Protein AF-A0A800EUQ5-F1 (afdb_monomer)

Mean predicted aligned error: 8.2 Å

Structure (mmCIF, N/CA/C/O backbone):
data_AF-A0A800EUQ5-F1
#
_entry.id   AF-A0A800EUQ5-F1
#
loop_
_atom_site.group_PDB
_atom_site.id
_atom_site.type_symbol
_atom_site.label_atom_id
_atom_site.label_alt_id
_atom_site.label_comp_id
_atom_site.label_asym_id
_atom_site.label_entity_id
_atom_site.label_seq_id
_atom_site.pdbx_PDB_ins_code
_atom_site.Cartn_x
_atom_site.Cartn_y
_atom_site.Cartn_z
_atom_site.occupancy
_atom_site.B_iso_or_equiv
_atom_site.auth_seq_id
_atom_site.auth_comp_id
_atom_site.auth_asym_id
_atom_site.auth_atom_id
_atom_site.pdbx_PDB_model_num
ATOM 1 N N . MET A 1 1 ? 14.738 1.622 3.185 1.00 52.44 1 MET A N 1
ATOM 2 C CA . MET A 1 1 ? 14.708 3.031 2.718 1.00 52.44 1 MET A CA 1
ATOM 3 C C . MET A 1 1 ? 13.301 3.483 2.338 1.00 52.44 1 MET A C 1
ATOM 5 O O . MET A 1 1 ? 12.901 4.529 2.826 1.00 52.44 1 MET A O 1
ATOM 9 N N . ALA A 1 2 ? 12.530 2.697 1.571 1.00 60.19 2 ALA A N 1
ATOM 10 C CA . ALA A 1 2 ? 11.155 3.041 1.177 1.00 60.19 2 ALA A CA 1
ATOM 11 C C . ALA A 1 2 ? 10.237 3.460 2.347 1.00 60.19 2 ALA A C 1
ATOM 13 O O . ALA A 1 2 ? 9.510 4.437 2.226 1.00 60.19 2 ALA A O 1
ATOM 14 N N . GLU A 1 3 ? 10.325 2.804 3.510 1.00 61.12 3 GLU A N 1
ATOM 15 C CA . GLU A 1 3 ? 9.531 3.161 4.703 1.00 61.12 3 GLU A CA 1
ATOM 16 C C . GLU A 1 3 ? 9.751 4.607 5.178 1.00 61.12 3 GLU A C 1
ATOM 18 O O . GLU A 1 3 ? 8.813 5.257 5.626 1.00 61.12 3 GLU A O 1
ATOM 23 N N . LEU A 1 4 ? 10.974 5.131 5.036 1.00 69.38 4 LEU A N 1
ATOM 24 C CA . LEU A 1 4 ? 11.299 6.520 5.369 1.00 69.38 4 LEU A CA 1
ATOM 25 C C . LEU A 1 4 ? 10.949 7.471 4.218 1.00 69.38 4 LEU A C 1
ATOM 27 O O . LEU A 1 4 ? 10.493 8.583 4.466 1.00 69.38 4 LEU A O 1
ATOM 31 N N . THR A 1 5 ? 11.118 7.029 2.969 1.00 79.12 5 THR A N 1
ATOM 32 C CA . THR A 1 5 ? 10.764 7.806 1.771 1.00 79.12 5 THR A CA 1
ATOM 33 C C . THR A 1 5 ? 9.254 8.046 1.663 1.00 79.12 5 THR A C 1
ATOM 35 O O . THR A 1 5 ? 8.835 9.131 1.274 1.00 79.12 5 THR A O 1
ATOM 38 N N . PHE A 1 6 ? 8.434 7.067 2.057 1.00 84.88 6 PHE A N 1
ATOM 39 C CA . PHE A 1 6 ? 6.972 7.086 1.926 1.00 84.88 6 PHE A CA 1
ATOM 40 C C . PHE A 1 6 ? 6.243 7.095 3.270 1.00 84.88 6 PHE A C 1
ATOM 42 O O . PHE A 1 6 ? 5.080 6.706 3.339 1.00 84.88 6 PHE A O 1
ATOM 49 N N . ALA A 1 7 ? 6.886 7.559 4.343 1.00 86.25 7 ALA A N 1
ATOM 50 C CA . ALA A 1 7 ? 6.306 7.528 5.687 1.00 86.25 7 ALA A CA 1
ATOM 51 C C . ALA A 1 7 ? 4.896 8.151 5.747 1.00 86.25 7 ALA A C 1
ATOM 53 O O . ALA A 1 7 ? 3.988 7.575 6.343 1.00 86.25 7 ALA A O 1
ATOM 54 N N . GLY A 1 8 ? 4.684 9.289 5.072 1.00 91.62 8 GLY A N 1
ATOM 55 C CA . GLY A 1 8 ? 3.372 9.944 5.010 1.00 91.62 8 GLY A CA 1
ATOM 56 C C . GLY A 1 8 ? 2.318 9.133 4.250 1.00 91.62 8 GLY A C 1
ATOM 57 O O . GLY A 1 8 ? 1.174 9.045 4.687 1.00 91.62 8 GLY A O 1
ATOM 58 N N . PHE A 1 9 ? 2.708 8.491 3.150 1.00 93.25 9 PHE A N 1
ATOM 59 C CA . PHE A 1 9 ? 1.812 7.627 2.385 1.00 93.25 9 PHE A CA 1
ATOM 60 C C . PHE A 1 9 ? 1.455 6.356 3.166 1.00 93.25 9 PHE A C 1
ATOM 62 O O . PHE A 1 9 ? 0.287 5.995 3.258 1.00 93.25 9 PHE A O 1
ATOM 69 N N . LEU A 1 10 ? 2.425 5.718 3.822 1.00 92.38 10 LEU A N 1
ATOM 70 C CA . LEU A 1 10 ? 2.169 4.544 4.661 1.00 92.38 10 LEU A CA 1
ATOM 71 C C . LEU A 1 10 ? 1.287 4.878 5.872 1.00 92.38 10 LEU A C 1
ATOM 73 O O . LEU A 1 10 ? 0.451 4.062 6.255 1.00 92.38 10 LEU A O 1
ATOM 77 N N . ALA A 1 11 ? 1.429 6.077 6.445 1.00 91.88 11 ALA A N 1
ATOM 78 C CA . ALA A 1 11 ? 0.525 6.567 7.483 1.00 91.88 11 ALA A CA 1
ATOM 79 C C . ALA A 1 11 ? -0.903 6.778 6.950 1.00 91.88 11 ALA A 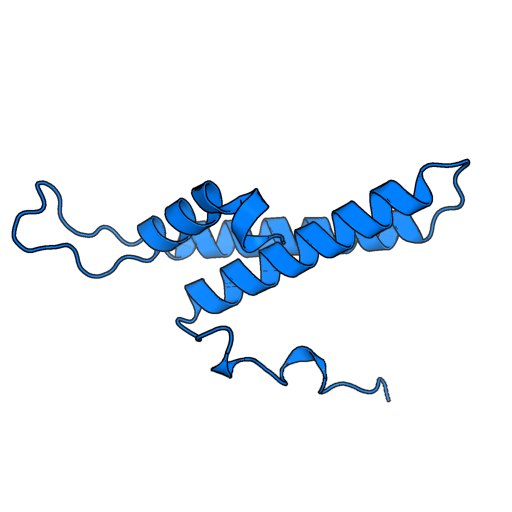C 1
ATOM 81 O O . ALA A 1 11 ? -1.869 6.470 7.647 1.00 91.88 11 ALA A O 1
ATOM 82 N N . PHE A 1 12 ? -1.050 7.251 5.708 1.00 93.25 12 PHE A N 1
ATOM 83 C CA . PHE A 1 12 ? -2.350 7.356 5.044 1.00 93.25 12 PHE A CA 1
ATOM 84 C C . PHE A 1 12 ? -3.001 5.981 4.839 1.00 93.25 12 PHE A C 1
ATOM 86 O O . PHE A 1 12 ? -4.145 5.796 5.253 1.00 93.25 12 PHE A O 1
ATOM 93 N N . ILE A 1 13 ? -2.262 4.996 4.314 1.00 95.06 13 ILE A N 1
ATOM 94 C CA . ILE A 1 13 ? -2.738 3.606 4.186 1.00 95.06 13 ILE A CA 1
ATOM 95 C C . ILE A 1 13 ? -3.162 3.045 5.547 1.00 95.06 13 ILE A C 1
ATOM 97 O O . ILE A 1 13 ? -4.248 2.488 5.678 1.00 95.06 13 ILE A O 1
ATOM 101 N N . GLN A 1 14 ? -2.356 3.252 6.590 1.00 91.75 14 GLN A N 1
ATOM 102 C CA . GLN A 1 14 ? -2.708 2.822 7.944 1.00 91.75 14 GLN A CA 1
ATOM 103 C C . GLN A 1 14 ? -3.995 3.490 8.455 1.00 91.75 14 GLN A C 1
ATOM 105 O O . GLN A 1 14 ? -4.793 2.839 9.123 1.00 91.75 14 GLN A O 1
ATOM 110 N N . GLY A 1 15 ? -4.221 4.764 8.128 1.00 92.50 15 GLY A N 1
ATOM 111 C CA . GLY A 1 15 ? -5.458 5.473 8.454 1.00 92.50 15 GLY A CA 1
ATOM 112 C C . GLY A 1 15 ? -6.688 4.893 7.751 1.00 92.50 15 GLY A C 1
ATOM 113 O O . GLY A 1 15 ? -7.743 4.784 8.373 1.00 92.50 15 GLY A O 1
ATOM 114 N N . LEU A 1 16 ? -6.548 4.469 6.491 1.00 94.56 16 LEU A N 1
ATOM 115 C CA . LEU A 1 16 ? -7.618 3.799 5.741 1.00 94.56 16 LEU A CA 1
ATOM 116 C C . LEU A 1 16 ? -7.949 2.408 6.292 1.00 94.56 16 LEU A C 1
ATOM 118 O O . LEU A 1 16 ? -9.071 1.946 6.133 1.00 94.56 16 LEU A O 1
ATOM 122 N N . LEU A 1 17 ? -7.012 1.747 6.965 1.00 94.25 17 LEU A N 1
ATOM 123 C CA . LEU A 1 17 ? -7.215 0.419 7.557 1.00 94.25 17 LEU A CA 1
ATOM 124 C C . LEU A 1 17 ? -7.573 0.477 9.047 1.00 94.25 17 LEU A C 1
ATOM 126 O O . LEU A 1 17 ? -7.719 -0.553 9.703 1.00 94.25 17 LEU A O 1
ATOM 130 N N . LEU A 1 18 ? -7.690 1.677 9.616 1.00 91.56 18 LEU A N 1
ATOM 131 C CA . LEU A 1 18 ? -7.862 1.842 11.049 1.00 91.56 18 LEU A CA 1
ATOM 132 C C . LEU A 1 18 ? -9.278 1.433 11.478 1.00 91.56 18 LEU A C 1
ATOM 134 O O . LEU A 1 18 ? -10.245 2.143 11.217 1.00 91.56 18 LEU A O 1
ATOM 138 N N . GLU A 1 19 ? -9.391 0.317 12.198 1.00 87.00 19 GLU A N 1
ATOM 139 C CA . GLU A 1 19 ? -10.670 -0.163 12.747 1.00 87.00 19 GLU A CA 1
ATOM 140 C C . GLU A 1 19 ? -11.044 0.484 14.088 1.00 87.00 19 GLU A C 1
ATOM 142 O O . GLU A 1 19 ? -12.214 0.521 14.470 1.00 87.00 19 GLU A O 1
ATOM 147 N N . LYS A 1 20 ? -10.053 0.975 14.841 1.00 85.38 20 LYS A N 1
ATOM 148 C CA . LYS A 1 20 ? -10.237 1.520 16.193 1.00 85.38 20 LYS A CA 1
ATOM 149 C C . LYS A 1 20 ? -9.532 2.858 16.335 1.00 85.38 20 LYS A C 1
ATOM 151 O O . LYS A 1 20 ? -8.351 2.983 16.035 1.00 85.38 20 LYS A O 1
ATOM 156 N N . VAL A 1 21 ? -10.255 3.838 16.862 1.00 86.25 21 VAL A N 1
ATOM 157 C CA . VAL A 1 21 ? -9.722 5.153 17.234 1.00 86.25 21 VAL A CA 1
ATOM 158 C C . VAL A 1 21 ? -9.612 5.267 18.752 1.00 86.25 21 VAL A C 1
ATOM 160 O O . VAL A 1 21 ? -10.249 4.514 19.490 1.00 86.25 21 VAL A O 1
ATOM 163 N N . MET A 1 22 ? -8.792 6.205 19.228 1.00 85.19 22 MET A N 1
ATOM 164 C CA . MET A 1 22 ? -8.710 6.508 20.659 1.00 85.19 22 MET A CA 1
ATOM 165 C C . MET A 1 22 ? -10.072 6.983 21.204 1.00 85.19 22 MET A C 1
ATOM 167 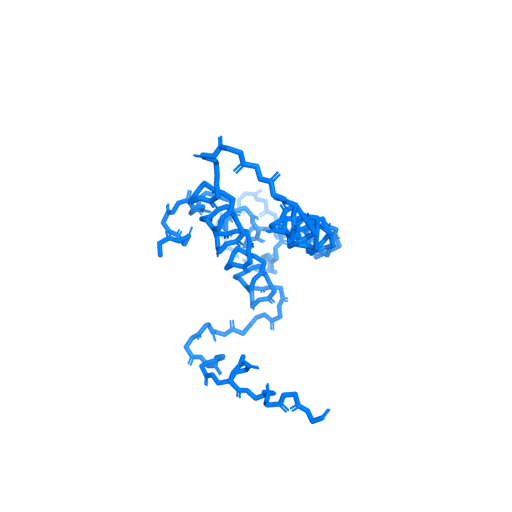O O . MET A 1 22 ? -10.845 7.574 20.448 1.00 85.19 22 MET A O 1
ATOM 171 N N . PRO A 1 23 ? -10.359 6.781 22.505 1.00 80.62 23 PRO A N 1
ATOM 172 C CA . PRO A 1 23 ? -11.635 7.175 23.114 1.00 80.62 23 PRO A CA 1
ATOM 173 C C . PRO A 1 23 ? -11.959 8.666 22.960 1.00 80.62 23 PRO A C 1
ATOM 175 O O . PRO A 1 23 ? -13.121 9.030 22.819 1.00 80.62 23 PRO A O 1
ATOM 178 N N . ASP A 1 24 ? -10.924 9.508 22.932 1.00 87.56 24 ASP A N 1
ATOM 179 C CA . ASP A 1 24 ? -11.043 10.965 22.823 1.00 87.56 24 ASP A CA 1
ATOM 180 C C . ASP A 1 24 ? -11.084 11.456 21.361 1.00 87.56 24 ASP A C 1
ATOM 182 O O . ASP A 1 24 ? -10.993 12.655 21.092 1.00 87.56 24 ASP A O 1
ATOM 186 N N . SER A 1 25 ? -11.178 10.538 20.391 1.00 84.50 25 SER A N 1
ATOM 187 C CA . SER A 1 25 ? -11.236 10.892 18.974 1.00 84.50 25 SER A CA 1
ATOM 188 C C . SER A 1 25 ? -12.539 11.615 18.643 1.00 84.50 25 SER A C 1
ATOM 190 O O . SER A 1 25 ? -13.633 11.131 18.924 1.00 84.50 25 SER A O 1
ATOM 192 N N . LEU A 1 26 ? -12.423 12.760 17.968 1.00 86.06 26 LEU A N 1
ATOM 193 C CA . LEU A 1 26 ? -13.565 13.573 17.534 1.00 86.06 26 LEU A CA 1
ATOM 194 C C . LEU A 1 26 ? -14.370 12.931 16.393 1.00 86.06 26 LEU A C 1
ATOM 196 O O . LEU A 1 26 ? -15.484 13.368 16.110 1.00 86.06 26 LEU A O 1
ATOM 200 N N . ALA A 1 27 ? -13.811 11.917 15.730 1.00 82.44 27 ALA A N 1
ATOM 201 C CA . ALA A 1 27 ? -14.460 11.169 14.662 1.00 82.44 27 ALA A CA 1
ATOM 202 C C . ALA A 1 27 ? -14.259 9.656 14.855 1.00 82.44 27 ALA A C 1
ATOM 204 O O . ALA A 1 27 ? -13.191 9.238 15.324 1.00 82.44 27 ALA A O 1
ATOM 205 N N . PRO A 1 28 ? -15.263 8.833 14.498 1.00 83.56 28 PRO A N 1
ATOM 206 C CA . PRO A 1 28 ? -15.139 7.386 14.550 1.00 83.56 28 PRO A CA 1
ATOM 207 C C . PRO A 1 28 ? -14.123 6.880 13.522 1.00 83.56 28 PRO A C 1
ATOM 209 O O . PRO A 1 28 ? -13.842 7.535 12.517 1.00 83.56 28 PRO A O 1
ATOM 212 N N . ALA A 1 29 ? -13.619 5.673 13.768 1.00 88.75 29 ALA A N 1
ATOM 213 C CA . ALA A 1 29 ? -12.904 4.906 12.762 1.00 88.75 29 ALA A CA 1
ATOM 214 C C . ALA A 1 29 ? -13.805 4.700 11.536 1.00 88.75 29 ALA A C 1
ATOM 216 O O . ALA A 1 29 ? -14.994 4.404 11.674 1.00 88.75 29 ALA A O 1
ATOM 217 N N . ASN A 1 30 ? -13.245 4.868 10.344 1.00 89.62 30 ASN A N 1
ATOM 218 C CA . ASN A 1 30 ? -13.978 4.726 9.094 1.00 89.62 30 ASN A CA 1
ATOM 219 C C . ASN A 1 30 ? -13.108 3.970 8.085 1.00 89.62 30 ASN A 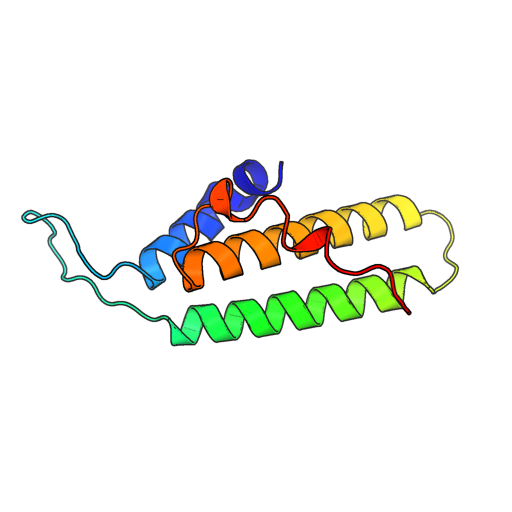C 1
ATOM 221 O O . ASN A 1 30 ? -12.607 4.591 7.144 1.00 89.62 30 ASN A O 1
ATOM 225 N N . PRO A 1 31 ? -12.877 2.665 8.315 1.00 93.25 31 PRO A N 1
ATOM 226 C CA . PRO A 1 31 ? -12.005 1.881 7.463 1.00 93.25 31 PRO A CA 1
ATOM 227 C C . PRO A 1 31 ? -12.544 1.839 6.027 1.00 93.25 31 PRO A C 1
ATOM 229 O O . PRO A 1 31 ? -13.757 1.852 5.788 1.00 93.25 31 PRO A O 1
ATOM 232 N N . ARG A 1 32 ? -11.611 1.850 5.082 1.00 95.81 32 ARG A N 1
ATOM 233 C CA . ARG A 1 32 ? -11.803 1.836 3.631 1.00 95.81 32 ARG A CA 1
ATOM 234 C C . ARG A 1 32 ? -10.786 0.882 2.989 1.00 95.81 32 ARG A C 1
ATOM 236 O O . ARG A 1 32 ? -9.927 1.344 2.231 1.00 95.81 32 ARG A O 1
ATOM 243 N N . PRO A 1 33 ? -10.807 -0.419 3.337 1.00 95.31 33 PRO A N 1
ATOM 244 C CA . PRO A 1 33 ? -9.894 -1.398 2.751 1.00 95.31 33 PRO A CA 1
ATOM 245 C C . PRO A 1 33 ? -10.001 -1.455 1.223 1.00 95.31 33 PRO A C 1
ATOM 247 O O . PRO A 1 33 ? -8.982 -1.620 0.566 1.00 95.31 33 PRO A O 1
ATOM 250 N N . GLU A 1 34 ? -11.181 -1.196 0.656 1.00 97.06 34 GLU A N 1
ATOM 251 C CA . GLU A 1 34 ? -11.416 -1.168 -0.789 1.00 97.06 34 GLU A CA 1
ATOM 252 C C . GLU A 1 34 ? -10.530 -0.146 -1.521 1.00 97.06 34 GLU A C 1
AT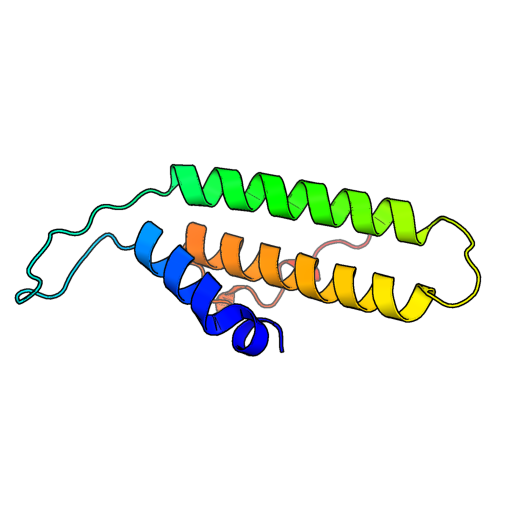OM 254 O O . GLU A 1 34 ? -10.033 -0.414 -2.608 1.00 97.06 34 GLU A O 1
ATOM 259 N N . ILE A 1 35 ? -10.241 1.001 -0.896 1.00 96.75 35 ILE A N 1
ATOM 260 C CA . ILE A 1 35 ? -9.337 2.009 -1.474 1.00 96.75 35 ILE A CA 1
ATOM 261 C C . ILE A 1 35 ? -7.891 1.504 -1.440 1.00 96.75 35 ILE A C 1
ATOM 263 O O . ILE A 1 35 ? -7.091 1.815 -2.319 1.00 96.75 35 ILE A O 1
ATOM 267 N N . VAL A 1 36 ? -7.529 0.740 -0.410 1.00 96.94 36 VAL A N 1
ATOM 268 C CA . VAL A 1 36 ? -6.187 0.162 -0.293 1.00 96.94 36 VAL A CA 1
ATOM 269 C C . VAL A 1 36 ? -5.995 -0.967 -1.306 1.00 96.94 36 VAL A C 1
ATOM 271 O O . VAL A 1 36 ? -4.909 -1.074 -1.864 1.00 96.94 36 VAL A O 1
ATOM 274 N N . GLU A 1 37 ? -7.034 -1.751 -1.593 1.00 97.31 37 GLU A N 1
ATOM 275 C CA . GLU A 1 37 ? -7.035 -2.748 -2.673 1.00 97.31 37 GLU A CA 1
ATOM 276 C C . GLU A 1 37 ? -6.803 -2.087 -4.043 1.00 97.31 37 GLU A C 1
ATOM 278 O O . GLU A 1 37 ? -5.897 -2.498 -4.763 1.00 97.31 37 GLU A O 1
ATOM 283 N N . GLU A 1 38 ? -7.495 -0.984 -4.357 1.00 98.12 38 GLU A N 1
ATOM 284 C CA . GLU A 1 38 ? -7.246 -0.220 -5.595 1.00 98.12 38 GLU A CA 1
ATOM 285 C C . GLU A 1 38 ? -5.801 0.311 -5.684 1.00 98.12 38 GLU A C 1
ATOM 287 O O . GLU A 1 38 ? -5.188 0.336 -6.753 1.00 98.12 38 GLU A O 1
ATOM 292 N N . VAL A 1 39 ? -5.226 0.729 -4.552 1.00 97.12 39 VAL A N 1
ATOM 293 C CA . VAL A 1 39 ? -3.821 1.155 -4.481 1.00 97.12 39 VAL A CA 1
ATOM 294 C C . VAL A 1 39 ? -2.867 -0.014 -4.737 1.00 97.12 39 VAL A C 1
ATOM 296 O O . VAL A 1 39 ? -1.840 0.180 -5.389 1.00 97.12 39 VAL A O 1
ATOM 299 N N . VAL A 1 40 ? -3.175 -1.207 -4.223 1.00 97.75 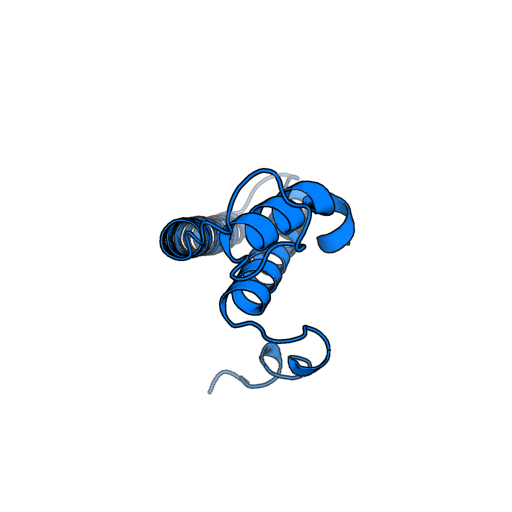40 VAL A N 1
ATOM 300 C CA . VAL A 1 40 ? -2.389 -2.424 -4.473 1.00 97.75 40 VAL A CA 1
ATOM 301 C C . VAL A 1 40 ? -2.395 -2.758 -5.960 1.00 97.75 40 VAL A C 1
ATOM 303 O O . VAL A 1 40 ? -1.316 -2.955 -6.519 1.00 97.75 40 VAL A O 1
ATOM 306 N N . ASP A 1 41 ? -3.565 -2.746 -6.603 1.00 97.94 41 ASP A N 1
ATOM 307 C CA . ASP A 1 41 ? -3.695 -3.005 -8.041 1.00 97.94 41 ASP A CA 1
ATOM 308 C C . ASP A 1 41 ? -2.862 -2.008 -8.856 1.00 97.94 41 ASP A C 1
ATOM 310 O O . ASP A 1 41 ? -2.032 -2.405 -9.674 1.00 97.94 41 ASP A O 1
ATOM 314 N N . PHE A 1 42 ? -2.984 -0.712 -8.555 1.00 97.62 42 PHE A N 1
ATOM 315 C CA . PHE A 1 42 ? -2.191 0.332 -9.208 1.00 97.62 42 PHE A CA 1
ATOM 316 C C . PHE A 1 42 ? -0.675 0.124 -9.043 1.00 97.62 42 PHE A C 1
ATOM 318 O O . PHE A 1 42 ? 0.092 0.265 -10.000 1.00 97.62 42 PHE A O 1
ATOM 325 N N . LEU A 1 43 ? -0.216 -0.189 -7.828 1.00 96.44 43 LEU A N 1
ATOM 326 C CA . LEU A 1 43 ? 1.206 -0.418 -7.565 1.00 96.44 43 LEU A CA 1
ATOM 327 C C . LEU A 1 43 ? 1.712 -1.677 -8.282 1.00 96.44 43 LEU A C 1
ATOM 329 O O . LEU A 1 43 ? 2.822 -1.654 -8.814 1.00 96.44 43 LEU A O 1
ATOM 333 N N . ALA A 1 44 ? 0.909 -2.741 -8.339 1.00 96.50 44 ALA A N 1
ATOM 334 C CA . ALA A 1 44 ? 1.239 -3.967 -9.059 1.00 96.50 44 ALA A CA 1
ATOM 335 C C . ALA A 1 44 ? 1.352 -3.725 -10.571 1.00 96.50 44 ALA A C 1
ATOM 337 O O . ALA A 1 44 ? 2.357 -4.104 -11.175 1.00 96.50 44 ALA A O 1
ATOM 338 N N . GLU A 1 45 ? 0.388 -3.021 -11.170 1.00 97.62 45 GLU A N 1
ATOM 339 C CA . GLU A 1 45 ? 0.455 -2.602 -12.576 1.00 97.62 45 GLU A CA 1
ATOM 340 C C . GLU A 1 45 ? 1.716 -1.776 -12.855 1.00 97.62 45 GLU A C 1
ATOM 342 O O . GLU A 1 45 ? 2.403 -1.991 -13.858 1.00 97.62 45 GLU A O 1
ATOM 347 N N . ARG A 1 46 ? 2.075 -0.861 -11.945 1.00 95.38 46 ARG A N 1
ATOM 348 C CA . ARG A 1 46 ? 3.279 -0.039 -12.104 1.00 95.38 46 ARG A CA 1
ATOM 349 C C . ARG A 1 46 ? 4.566 -0.857 -12.023 1.00 95.38 46 ARG A C 1
ATOM 351 O O . ARG A 1 46 ? 5.498 -0.553 -12.765 1.00 95.38 46 ARG A O 1
ATOM 358 N N . VAL A 1 47 ? 4.630 -1.863 -11.150 1.00 94.94 47 VAL A N 1
ATOM 359 C CA . VAL A 1 47 ? 5.773 -2.787 -11.070 1.00 94.94 47 VAL A CA 1
ATOM 360 C C . VAL A 1 47 ? 5.942 -3.540 -12.385 1.00 94.94 47 VAL A C 1
ATOM 362 O O . VAL A 1 47 ? 7.052 -3.563 -12.908 1.00 94.94 47 VAL A O 1
ATOM 365 N N . VAL A 1 48 ? 4.860 -4.087 -12.948 1.00 94.69 48 VAL A N 1
ATOM 366 C CA . VAL A 1 48 ? 4.903 -4.794 -14.240 1.00 94.69 48 VAL A CA 1
ATOM 367 C C . VAL A 1 48 ? 5.393 -3.863 -15.350 1.00 94.69 48 VAL A C 1
ATOM 369 O O . VAL A 1 48 ? 6.342 -4.199 -16.048 1.00 94.69 48 VAL A O 1
ATOM 372 N N . ALA A 1 49 ? 4.839 -2.652 -15.446 1.00 92.50 49 ALA A N 1
ATOM 373 C CA . ALA A 1 49 ? 5.279 -1.676 -16.442 1.00 92.50 49 ALA A CA 1
ATOM 374 C C . ALA A 1 49 ? 6.774 -1.322 -16.303 1.00 92.50 49 ALA A C 1
ATOM 376 O O . ALA A 1 49 ? 7.494 -1.270 -17.291 1.00 92.50 49 ALA A O 1
ATOM 377 N N . LEU A 1 50 ? 7.267 -1.124 -15.074 1.00 91.31 50 LEU A N 1
ATOM 378 C CA . LEU A 1 50 ? 8.687 -0.844 -14.820 1.00 91.31 50 LEU A CA 1
ATOM 379 C C . LEU A 1 50 ? 9.607 -2.026 -15.156 1.00 91.31 50 LEU A C 1
ATOM 381 O O . LEU A 1 50 ? 10.763 -1.806 -15.511 1.00 91.31 50 LEU A O 1
ATOM 385 N N . GLN A 1 51 ? 9.126 -3.262 -15.010 1.00 89.75 51 GLN A N 1
ATOM 386 C CA . GLN A 1 51 ? 9.861 -4.464 -15.409 1.00 89.75 51 GLN A CA 1
ATOM 387 C C . GLN A 1 51 ? 9.953 -4.582 -16.931 1.00 89.75 51 GLN A C 1
ATOM 389 O O . GLN A 1 51 ? 11.029 -4.896 -17.440 1.00 89.75 51 GLN A O 1
ATOM 394 N N . ASP A 1 52 ? 8.859 -4.293 -17.639 1.00 89.00 52 ASP A N 1
ATOM 395 C CA . ASP A 1 52 ? 8.823 -4.286 -19.104 1.00 89.00 52 ASP A CA 1
ATOM 396 C C . ASP A 1 52 ? 9.787 -3.226 -19.669 1.00 89.00 52 ASP A C 1
ATOM 398 O O . ASP A 1 52 ? 10.613 -3.539 -20.529 1.00 89.00 52 ASP A O 1
ATOM 402 N N . ASP A 1 53 ? 9.768 -2.013 -19.105 1.00 83.88 53 ASP A N 1
ATOM 403 C CA . ASP A 1 53 ? 10.652 -0.900 -19.489 1.00 83.88 53 ASP A CA 1
ATOM 404 C C . ASP A 1 53 ? 12.147 -1.210 -19.247 1.00 83.88 53 ASP A C 1
ATOM 406 O O . ASP A 1 53 ? 13.024 -0.659 -19.914 1.00 83.88 53 ASP A O 1
ATOM 410 N N . LEU A 1 54 ? 12.468 -2.087 -18.285 1.00 80.56 54 LEU A N 1
ATOM 411 C CA . LEU A 1 54 ? 13.846 -2.504 -17.984 1.00 80.56 54 LEU A CA 1
ATOM 412 C C . LEU A 1 54 ? 14.447 -3.400 -19.080 1.00 80.56 54 LEU A C 1
ATOM 414 O O . LEU A 1 54 ? 15.667 -3.525 -19.176 1.00 80.56 54 LEU A O 1
ATOM 418 N N . GLY A 1 55 ? 13.596 -4.062 -19.869 1.00 68.56 55 GLY A N 1
ATOM 419 C CA . GLY A 1 55 ? 14.000 -4.943 -20.965 1.00 68.56 55 GLY A CA 1
ATOM 420 C C . GLY A 1 55 ? 14.327 -4.208 -22.268 1.00 68.56 55 GLY A C 1
ATOM 421 O O . GLY A 1 55 ? 14.851 -4.832 -23.196 1.00 68.56 55 GLY A O 1
ATOM 422 N N . GLU A 1 56 ? 14.031 -2.909 -22.354 1.00 73.62 56 GLU A N 1
ATOM 423 C CA . GLU A 1 56 ? 14.288 -2.092 -23.538 1.00 73.62 56 GLU A CA 1
ATOM 424 C C . GLU A 1 56 ? 15.676 -1.426 -23.466 1.00 73.62 56 GLU A C 1
ATOM 426 O O . GLU A 1 56 ? 16.007 -0.778 -22.472 1.00 73.62 56 GLU A O 1
ATOM 431 N N . PRO A 1 57 ? 16.522 -1.568 -24.505 1.00 60.34 57 PRO A N 1
ATOM 432 C CA . PRO A 1 57 ? 17.849 -0.967 -24.509 1.00 60.34 57 PRO A CA 1
ATOM 433 C C . PRO A 1 57 ? 17.740 0.554 -24.650 1.00 60.34 57 PRO A C 1
ATOM 435 O O . PRO A 1 57 ? 17.245 1.048 -25.664 1.00 60.34 57 PRO A O 1
ATOM 438 N N . GLU A 1 58 ? 18.257 1.299 -23.673 1.00 63.59 58 GLU A N 1
ATOM 439 C CA . GLU A 1 58 ? 18.279 2.759 -23.723 1.00 63.59 58 GLU A CA 1
ATOM 440 C C . GLU A 1 58 ? 19.583 3.367 -23.189 1.00 63.59 58 GLU A C 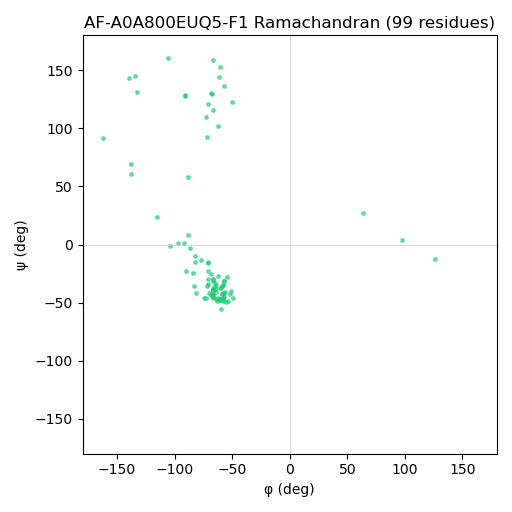1
ATOM 442 O O . GLU A 1 58 ? 20.182 2.897 -22.222 1.00 63.59 58 GLU A O 1
ATOM 447 N N . ASP A 1 59 ? 20.016 4.459 -23.823 1.00 57.75 59 ASP A N 1
ATOM 448 C CA . ASP A 1 59 ? 21.256 5.165 -23.503 1.00 57.75 59 ASP A CA 1
ATOM 449 C C . ASP A 1 59 ? 21.146 5.926 -22.162 1.00 57.75 59 ASP A C 1
ATOM 451 O O . ASP A 1 59 ? 20.778 7.099 -22.112 1.00 57.75 59 ASP A O 1
ATOM 455 N N . GLY A 1 60 ? 21.546 5.283 -21.060 1.00 59.28 60 GLY A N 1
ATOM 456 C CA . GLY A 1 60 ? 22.018 5.972 -19.848 1.00 59.28 60 GLY A CA 1
ATOM 457 C C . GLY A 1 60 ? 21.020 6.190 -18.702 1.00 59.28 60 GLY A C 1
ATOM 458 O O . GLY A 1 60 ? 21.410 6.787 -17.696 1.00 59.28 60 GLY A O 1
ATOM 459 N N . GLU A 1 61 ? 19.785 5.684 -18.792 1.00 61.12 61 GLU A N 1
ATOM 460 C CA . GLU A 1 61 ? 18.768 5.769 -17.720 1.00 61.12 61 GLU A CA 1
ATOM 461 C C . GLU A 1 61 ? 18.547 4.461 -16.932 1.00 61.12 61 GLU A C 1
ATOM 463 O O . GLU A 1 61 ? 17.784 4.449 -15.963 1.00 61.12 61 GLU A O 1
ATOM 468 N N . GLU A 1 62 ? 19.252 3.376 -17.275 1.00 62.19 62 GLU A N 1
ATOM 469 C CA . GLU A 1 62 ? 19.093 2.035 -16.674 1.00 62.19 62 GLU A CA 1
ATOM 470 C C . GLU A 1 62 ? 19.112 2.066 -15.130 1.00 62.19 62 GLU A C 1
ATOM 472 O O . GLU A 1 62 ? 18.209 1.554 -14.466 1.00 62.19 62 GLU A O 1
ATOM 477 N N . GLY A 1 63 ? 20.072 2.785 -14.535 1.00 66.69 63 GLY A N 1
ATOM 478 C CA . GLY A 1 63 ? 20.203 2.887 -13.076 1.00 66.69 63 GLY A CA 1
ATOM 479 C C . GLY A 1 63 ? 19.109 3.709 -12.376 1.00 66.69 63 GLY A C 1
ATOM 480 O O . GLY A 1 63 ? 18.974 3.632 -11.149 1.00 66.69 63 GLY A O 1
ATOM 481 N N . HIS A 1 64 ? 18.335 4.518 -13.109 1.00 77.75 64 HIS A N 1
ATOM 482 C CA . HIS A 1 64 ? 17.161 5.194 -12.549 1.00 77.75 64 HIS A CA 1
ATOM 483 C C . HIS A 1 64 ? 15.960 4.248 -12.512 1.00 77.75 64 HIS A C 1
ATOM 485 O O . HIS A 1 64 ? 15.284 4.187 -11.485 1.00 77.75 64 HIS A O 1
ATOM 491 N N . ARG A 1 65 ? 15.750 3.462 -13.574 1.00 81.12 65 ARG A N 1
ATOM 492 C CA . ARG A 1 65 ? 14.630 2.515 -13.678 1.00 81.12 65 ARG A CA 1
ATOM 493 C C . ARG A 1 65 ? 14.741 1.368 -12.690 1.00 81.12 65 ARG A C 1
ATOM 495 O O . ARG A 1 65 ? 13.764 1.049 -12.023 1.00 81.12 65 ARG A O 1
ATOM 502 N N . GLU A 1 66 ? 15.941 0.818 -12.513 1.00 86.19 66 GLU A N 1
ATOM 503 C CA . GLU A 1 66 ? 16.196 -0.212 -11.500 1.00 86.19 66 GLU A CA 1
ATOM 504 C C . GLU A 1 66 ? 15.847 0.283 -10.092 1.00 86.19 66 GLU A C 1
ATOM 506 O O . GLU A 1 66 ? 15.239 -0.435 -9.294 1.00 86.19 66 GLU A O 1
ATOM 511 N N . ARG A 1 67 ? 16.203 1.537 -9.784 1.00 86.88 67 ARG A N 1
ATOM 512 C CA . ARG A 1 67 ? 15.876 2.153 -8.495 1.00 86.88 67 ARG A CA 1
ATOM 513 C C . ARG A 1 67 ? 14.373 2.354 -8.348 1.00 86.88 67 ARG A C 1
ATOM 515 O O . ARG A 1 67 ? 13.837 2.052 -7.284 1.00 86.88 67 ARG A O 1
ATOM 522 N N . ASP A 1 68 ? 13.711 2.861 -9.379 1.00 89.12 68 ASP A N 1
ATOM 523 C CA . ASP A 1 68 ? 12.273 3.126 -9.355 1.00 89.12 68 ASP A CA 1
ATOM 524 C C . ASP A 1 68 ? 11.475 1.828 -9.203 1.00 89.12 68 ASP A C 1
ATOM 526 O O . ASP A 1 68 ? 10.548 1.770 -8.390 1.00 89.12 68 ASP A O 1
ATOM 530 N N . LEU A 1 69 ? 11.892 0.765 -9.897 1.00 91.38 69 LEU A N 1
ATOM 531 C CA . LEU A 1 69 ? 11.351 -0.580 -9.738 1.00 91.38 69 LEU A CA 1
ATOM 532 C C . LEU A 1 69 ? 11.546 -1.080 -8.308 1.00 91.38 69 LEU A C 1
ATOM 534 O O . LEU A 1 69 ? 10.564 -1.395 -7.644 1.00 91.38 69 LEU A O 1
ATOM 538 N N . ALA A 1 70 ? 12.779 -1.083 -7.794 1.00 90.31 70 ALA A N 1
ATOM 539 C CA . ALA A 1 70 ? 13.073 -1.575 -6.446 1.00 90.31 70 ALA A CA 1
ATOM 540 C C . ALA A 1 70 ? 12.301 -0.813 -5.354 1.00 90.31 70 ALA A C 1
ATOM 542 O O . ALA A 1 70 ? 11.881 -1.386 -4.346 1.00 90.31 70 ALA A O 1
ATOM 543 N N . VAL A 1 71 ? 12.108 0.494 -5.538 1.00 91.19 71 VAL A N 1
ATOM 544 C CA . VAL A 1 71 ? 11.348 1.331 -4.610 1.00 91.19 71 VAL A CA 1
ATOM 545 C C . VAL A 1 71 ? 9.847 1.045 -4.693 1.00 91.19 71 VAL A C 1
ATOM 547 O O . VAL A 1 71 ? 9.215 0.901 -3.645 1.00 91.19 71 VAL A O 1
ATOM 550 N N . THR A 1 72 ? 9.285 0.956 -5.900 1.00 92.50 72 THR A N 1
ATOM 551 C CA . THR A 1 72 ? 7.850 0.694 -6.119 1.00 92.50 72 THR A CA 1
ATOM 552 C C . THR A 1 72 ? 7.472 -0.708 -5.650 1.00 92.50 72 THR A C 1
ATOM 554 O O . THR A 1 72 ? 6.489 -0.874 -4.934 1.00 92.50 72 THR A O 1
ATOM 557 N N . ASP A 1 73 ? 8.305 -1.695 -5.966 1.00 93.12 73 ASP A N 1
ATOM 558 C CA . ASP A 1 73 ? 8.159 -3.084 -5.539 1.00 93.12 73 ASP A CA 1
ATOM 559 C C . ASP A 1 73 ? 8.181 -3.212 -4.007 1.00 93.12 73 ASP A C 1
ATOM 561 O O . ASP A 1 73 ? 7.284 -3.798 -3.399 1.00 93.12 73 ASP A O 1
ATOM 565 N N . ARG A 1 74 ? 9.137 -2.551 -3.341 1.00 91.38 74 ARG A N 1
ATOM 566 C CA . ARG A 1 74 ? 9.158 -2.516 -1.872 1.00 91.38 74 ARG A CA 1
ATOM 567 C C . ARG A 1 74 ? 7.956 -1.774 -1.287 1.00 91.38 74 ARG A C 1
ATOM 569 O O . ARG A 1 74 ? 7.520 -2.102 -0.185 1.00 91.38 74 ARG A O 1
ATOM 576 N N . LEU A 1 75 ? 7.446 -0.744 -1.961 1.00 93.00 75 LEU A N 1
ATOM 577 C CA . LEU A 1 75 ? 6.258 -0.029 -1.502 1.00 93.00 75 LEU A CA 1
ATOM 578 C C . LEU A 1 75 ? 5.015 -0.923 -1.570 1.00 93.00 75 LEU A C 1
ATOM 580 O O . LEU A 1 75 ? 4.255 -0.950 -0.603 1.00 93.00 75 LEU A O 1
ATOM 584 N N . LEU A 1 76 ? 4.852 -1.679 -2.659 1.00 94.56 76 LEU A N 1
ATOM 585 C CA . LEU A 1 76 ? 3.776 -2.655 -2.831 1.00 94.56 76 LEU A CA 1
ATOM 586 C C . LEU A 1 76 ? 3.751 -3.668 -1.678 1.00 94.56 76 LEU A C 1
ATOM 588 O O . LEU A 1 76 ? 2.715 -3.822 -1.030 1.00 94.56 76 LEU A O 1
ATOM 592 N N . ASP A 1 77 ? 4.896 -4.266 -1.336 1.00 92.00 77 ASP A N 1
ATOM 593 C CA . ASP A 1 77 ? 5.009 -5.172 -0.182 1.00 92.00 77 ASP A CA 1
ATOM 594 C C . ASP A 1 77 ? 4.505 -4.533 1.114 1.00 92.00 77 ASP A C 1
ATOM 596 O O . ASP A 1 77 ? 3.738 -5.122 1.871 1.00 92.00 77 ASP A O 1
ATOM 600 N N . LEU A 1 78 ? 4.950 -3.309 1.399 1.00 92.12 78 LEU A N 1
ATOM 601 C CA . LEU A 1 78 ? 4.628 -2.623 2.648 1.00 92.12 78 LEU A CA 1
ATOM 602 C C . LEU A 1 78 ? 3.142 -2.285 2.768 1.00 92.12 78 LEU A C 1
ATOM 604 O O . LEU A 1 78 ? 2.634 -2.195 3.893 1.00 92.12 78 LEU A O 1
ATOM 608 N N . VAL A 1 79 ? 2.471 -2.063 1.639 1.00 94.12 79 VAL A N 1
ATOM 609 C CA . VAL A 1 79 ? 1.022 -1.858 1.576 1.00 94.12 79 VAL A CA 1
ATOM 610 C C . VAL A 1 79 ? 0.296 -3.187 1.771 1.00 94.12 79 VAL A C 1
ATOM 612 O O . VAL A 1 79 ? -0.594 -3.248 2.616 1.00 94.12 79 VAL A O 1
ATOM 615 N N . LEU A 1 80 ? 0.721 -4.256 1.091 1.00 94.00 80 LEU A N 1
ATOM 616 C CA . LEU A 1 80 ? 0.154 -5.604 1.237 1.00 94.00 80 LEU A CA 1
ATOM 617 C C . LEU A 1 80 ? 0.246 -6.120 2.677 1.00 94.00 80 LEU A C 1
ATOM 619 O O . LEU A 1 80 ? -0.743 -6.588 3.240 1.00 94.00 80 LEU A O 1
ATOM 623 N N . LEU A 1 81 ? 1.411 -5.975 3.310 1.00 92.19 81 LEU A N 1
ATOM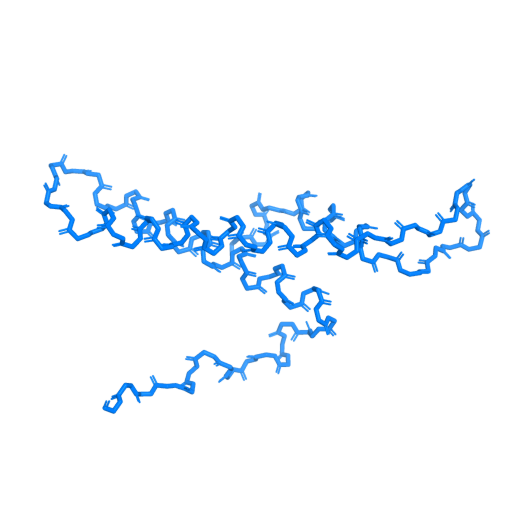 624 C CA . LEU A 1 81 ? 1.615 -6.369 4.705 1.00 92.19 81 LEU A CA 1
ATOM 625 C C . LEU A 1 81 ? 0.659 -5.628 5.645 1.00 92.19 81 LEU A C 1
ATOM 627 O O . LEU A 1 81 ? 0.049 -6.240 6.517 1.00 92.19 81 LEU A O 1
ATOM 631 N N . ARG A 1 82 ? 0.462 -4.321 5.432 1.00 91.94 82 ARG A N 1
ATOM 632 C CA . ARG A 1 82 ? -0.486 -3.522 6.224 1.00 91.94 82 ARG A CA 1
ATOM 633 C C . ARG A 1 82 ? -1.928 -3.942 5.987 1.00 91.94 82 ARG A C 1
ATOM 635 O O . ARG A 1 82 ? -2.655 -4.103 6.962 1.00 91.94 82 ARG A O 1
ATOM 642 N N . LEU A 1 83 ? -2.320 -4.126 4.727 1.00 94.25 83 LEU A N 1
ATOM 643 C CA . LEU A 1 83 ? -3.665 -4.555 4.342 1.00 94.25 83 LEU A CA 1
ATOM 644 C C . LEU A 1 83 ? -4.045 -5.872 5.026 1.00 94.25 83 LEU A C 1
ATOM 646 O O . LEU A 1 83 ? -5.157 -6.010 5.525 1.00 94.25 83 LEU A O 1
ATOM 650 N N . HIS A 1 84 ? -3.100 -6.806 5.110 1.00 91.56 84 HIS A N 1
ATOM 651 C CA . HIS A 1 84 ? -3.312 -8.106 5.743 1.00 91.56 84 HIS A CA 1
ATOM 652 C C . HIS A 1 84 ? -2.955 -8.151 7.237 1.00 91.56 84 HIS A C 1
ATOM 654 O O . HIS A 1 84 ? -3.082 -9.206 7.857 1.00 91.56 84 HIS A O 1
ATOM 660 N N . GLY A 1 85 ? -2.526 -7.032 7.832 1.00 89.50 85 GLY A N 1
ATOM 661 C CA . GLY A 1 85 ? -2.146 -6.960 9.245 1.00 89.50 85 GLY A CA 1
ATOM 662 C C . GLY A 1 85 ? -0.941 -7.832 9.618 1.00 89.50 85 GLY A C 1
ATOM 663 O O . GLY A 1 85 ? -0.843 -8.272 10.762 1.00 89.50 85 GLY A O 1
ATOM 664 N N . VAL A 1 86 ? -0.050 -8.104 8.664 1.00 88.12 86 VAL A N 1
ATOM 665 C CA . VAL A 1 86 ? 1.159 -8.916 8.846 1.00 88.12 86 VAL A CA 1
ATOM 666 C C . VAL A 1 86 ? 2.324 -8.008 9.235 1.00 88.12 86 VAL A C 1
ATOM 668 O O . VAL A 1 86 ? 2.590 -7.008 8.562 1.00 88.12 86 VAL A O 1
ATOM 671 N N . ASP A 1 87 ? 3.035 -8.346 10.313 1.00 78.19 87 ASP A N 1
ATOM 672 C CA . ASP A 1 87 ? 4.259 -7.634 10.679 1.00 78.19 87 ASP A CA 1
ATOM 673 C C . ASP A 1 87 ? 5.355 -7.933 9.637 1.00 78.19 87 ASP A C 1
ATOM 675 O O . ASP A 1 87 ? 5.590 -9.100 9.315 1.00 78.19 87 ASP A O 1
ATOM 679 N N . PRO A 1 88 ? 6.051 -6.923 9.086 1.00 70.31 88 PRO A N 1
ATOM 680 C CA . PRO A 1 88 ? 7.173 -7.150 8.176 1.00 70.31 88 PRO A CA 1
ATOM 681 C C . PRO A 1 88 ? 8.276 -8.053 8.748 1.00 70.31 88 PRO A C 1
ATOM 683 O O . PRO A 1 88 ? 8.945 -8.719 7.961 1.00 70.31 88 PRO A O 1
ATOM 686 N N . ALA A 1 89 ? 8.466 -8.101 10.071 1.00 71.25 89 ALA A N 1
ATOM 687 C CA . ALA A 1 89 ? 9.400 -9.031 10.711 1.00 71.25 89 ALA A CA 1
ATOM 688 C C . ALA A 1 89 ? 8.911 -10.492 10.654 1.00 71.25 89 ALA A C 1
ATOM 690 O O . ALA A 1 89 ? 9.722 -11.409 10.559 1.00 71.25 89 ALA A O 1
ATOM 691 N N . ASP A 1 90 ? 7.595 -10.712 10.647 1.00 67.81 90 ASP A N 1
ATOM 692 C CA . ASP A 1 90 ? 6.983 -12.042 10.520 1.00 67.81 90 ASP A CA 1
ATOM 693 C C . ASP A 1 90 ? 6.899 -12.510 9.055 1.00 67.81 90 ASP A C 1
ATOM 695 O O . ASP A 1 90 ? 6.687 -13.691 8.777 1.00 67.81 90 ASP A O 1
ATOM 699 N N . ALA A 1 91 ? 7.073 -11.587 8.105 1.00 62.53 91 ALA A N 1
ATOM 700 C CA . ALA A 1 91 ? 7.077 -11.866 6.672 1.00 62.53 91 ALA A CA 1
ATOM 701 C C . ALA A 1 91 ? 8.457 -12.279 6.120 1.00 62.53 91 ALA A C 1
ATOM 703 O O . ALA A 1 91 ? 8.583 -12.576 4.926 1.00 62.53 91 ALA A O 1
ATOM 704 N N . GLU A 1 92 ? 9.496 -12.285 6.963 1.00 57.44 92 GLU A N 1
ATOM 705 C CA . GLU A 1 92 ? 10.864 -12.646 6.592 1.00 57.44 92 GLU A CA 1
ATOM 706 C C . GLU A 1 92 ? 10.901 -14.116 6.117 1.00 57.44 92 GLU A C 1
ATOM 708 O O . GLU A 1 92 ? 10.797 -15.055 6.902 1.00 57.44 92 GLU A O 1
ATOM 713 N N . GLY A 1 93 ? 10.956 -14.310 4.790 1.00 60.16 93 GLY A N 1
ATOM 714 C CA . GLY A 1 93 ? 10.907 -15.621 4.123 1.00 60.16 93 GLY A CA 1
ATOM 715 C C . GLY A 1 93 ? 9.828 -15.788 3.039 1.00 60.16 93 GLY A C 1
ATOM 716 O O . GLY A 1 93 ? 9.920 -16.728 2.251 1.00 60.16 93 GLY A O 1
ATOM 717 N N . PHE A 1 94 ? 8.845 -14.883 2.919 1.00 56.00 94 PHE A N 1
ATOM 718 C CA . PHE A 1 94 ? 7.793 -14.996 1.885 1.00 56.00 94 PHE A CA 1
ATOM 719 C C . PHE A 1 94 ? 8.309 -14.824 0.446 1.00 56.00 94 PHE A C 1
ATOM 721 O O . PHE A 1 94 ? 7.750 -15.415 -0.473 1.00 56.00 94 PHE A O 1
ATOM 728 N N . ARG A 1 95 ? 9.381 -14.044 0.242 1.00 55.12 95 ARG A N 1
ATOM 729 C CA . ARG A 1 95 ? 9.990 -13.813 -1.083 1.00 55.12 95 ARG A CA 1
ATOM 730 C C . ARG A 1 95 ? 11.088 -14.812 -1.457 1.00 55.12 95 ARG A C 1
ATOM 732 O O . ARG A 1 95 ? 11.327 -15.014 -2.640 1.00 55.12 95 ARG A O 1
ATOM 739 N N . ASP A 1 96 ? 11.718 -15.465 -0.480 1.00 53.34 96 ASP A N 1
ATOM 740 C CA . ASP A 1 96 ? 12.766 -16.469 -0.738 1.00 53.34 96 ASP A CA 1
ATOM 741 C C . ASP A 1 96 ? 12.190 -17.824 -1.192 1.0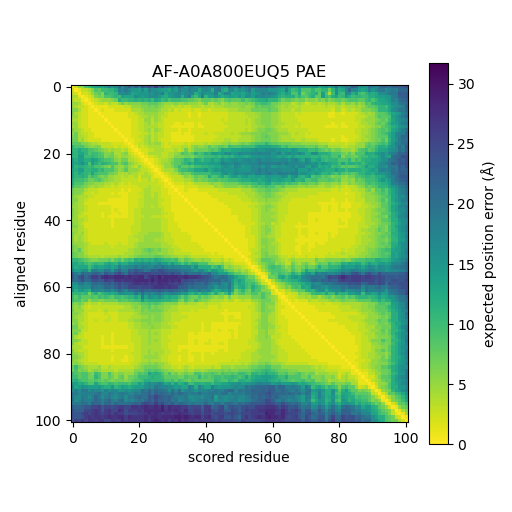0 53.34 96 ASP A C 1
ATOM 743 O O . ASP A 1 96 ? 12.907 -18.681 -1.713 1.00 53.34 96 ASP A O 1
ATOM 747 N N . ALA A 1 97 ? 10.879 -18.027 -1.038 1.00 46.50 97 ALA A N 1
ATOM 748 C CA . ALA A 1 97 ? 10.187 -19.253 -1.412 1.00 46.50 97 ALA A CA 1
ATOM 749 C C . ALA A 1 97 ? 9.696 -19.245 -2.873 1.00 46.50 97 ALA A C 1
ATOM 751 O O . ALA A 1 97 ? 8.511 -19.438 -3.126 1.00 46.50 97 ALA A O 1
ATOM 752 N N . ALA A 1 98 ? 10.604 -19.074 -3.838 1.00 46.78 98 ALA A N 1
ATOM 753 C CA . ALA A 1 98 ? 10.419 -19.594 -5.198 1.00 46.78 98 ALA A CA 1
ATOM 754 C C . ALA A 1 98 ? 11.749 -19.650 -5.976 1.00 46.78 98 ALA A C 1
ATOM 756 O O . ALA A 1 98 ? 12.092 -18.706 -6.688 1.00 46.78 98 ALA A O 1
ATOM 757 N N . PRO A 1 99 ? 12.493 -20.770 -5.950 1.00 44.88 99 PRO A N 1
ATOM 758 C CA . PRO A 1 99 ? 13.260 -21.133 -7.129 1.00 44.88 99 PRO A CA 1
ATOM 759 C C . PRO A 1 99 ? 12.260 -21.478 -8.242 1.00 44.88 99 PRO A C 1
ATOM 761 O O . PRO A 1 99 ? 11.480 -22.426 -8.117 1.00 44.88 99 PRO A O 1
ATOM 764 N N . ALA A 1 100 ? 12.265 -20.688 -9.317 1.00 47.22 100 ALA A N 1
ATOM 765 C CA . ALA A 1 100 ? 11.572 -21.025 -10.555 1.00 47.22 100 ALA A CA 1
ATOM 766 C C . ALA A 1 100 ? 11.961 -22.457 -10.969 1.00 47.22 100 ALA A C 1
ATOM 768 O O . ALA A 1 100 ? 13.149 -22.770 -11.072 1.00 47.22 100 ALA A O 1
ATOM 769 N N . THR A 1 101 ? 10.961 -23.329 -11.117 1.00 45.97 101 THR A N 1
ATOM 770 C CA . THR A 1 101 ? 11.134 -24.696 -11.634 1.00 45.97 101 THR A CA 1
ATOM 771 C C . THR A 1 101 ? 10.855 -24.714 -13.125 1.00 45.97 101 THR A C 1
ATOM 773 O O . THR A 1 101 ? 9.909 -24.006 -13.537 1.00 45.97 101 THR A O 1
#

Solvent-accessible surface area (backbone atoms only — not comparable to full-atom va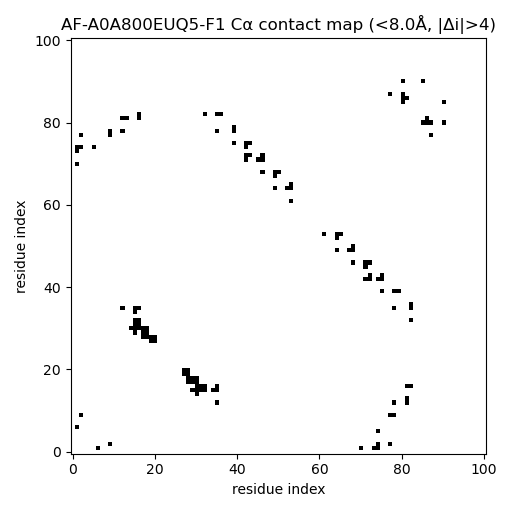lues): 6132 Å² total; per-residue (Å²): 108,54,70,72,77,39,43,70,58,54,52,50,54,50,55,30,60,28,79,73,60,64,93,86,49,94,61,78,54,66,58,40,60,70,60,52,51,54,50,47,52,52,39,52,56,51,38,54,53,44,55,58,59,68,74,55,92,67,97,83,54,60,77,56,51,55,49,51,34,56,43,47,47,54,45,41,52,59,50,53,30,58,77,70,70,46,54,74,82,78,48,73,59,72,81,76,73,65,80,86,127

Nearest PDB structures (foldseek):
  3stq-assembly2_F  TM=6.359E-01  e=1.649E+00  Pseudomonas aeruginosa
  7blr-assembly1_A  TM=2.938E-01  e=3.096E+00  Thermochaetoides thermophila DSM 1495

Foldseek 3Di:
DLCVVCVVVLVVLLLLQDQADDPPDPDGRDHDLVVLVVVLVVLVVVLVVLVVVLPDDDPDCNVVSVVVNVSSVVVSVSSVCSSVVHDPVNCVCVVVPDDDD

Secondary structure (DSSP, 8-state):
-HHHHTHHHHHHHHHHT-----TT-SS-----HHHHHHHHHHHHHHHHHHHHHHTS--SS-HHHHHHHHHHHHHHHHHHHHHHTT--TTTTTTTTT-----

Sequence (101 aa):
MAELTFAGFLAFIQGLLLEKVMPDSLAPANPRPEIVEEVVDFLAERVVALQDDLGEPEDGEEGHRERDLAVTDRLLDLVLLRLHGVDPADAEGFRDAAPAT

pLDDT: mean 82.38, std 15.21, range [44.88, 98.12]

Radius of gyration: 16.66 Å; Cα contacts (8 Å, |Δi|>4): 69; chains: 1; bounding box: 37×38×48 Å